Protein AF-A0A962UBZ0-F1 (afdb_monomer)

Structure (mmCIF, N/CA/C/O backbone):
data_AF-A0A962UBZ0-F1
#
_entry.id   AF-A0A962UBZ0-F1
#
loop_
_atom_site.group_PDB
_atom_site.id
_atom_site.type_symbol
_atom_site.label_atom_id
_atom_site.label_alt_id
_atom_site.label_comp_id
_atom_site.label_asym_id
_atom_site.label_entity_id
_atom_site.label_seq_id
_atom_site.pdbx_PDB_ins_code
_atom_site.Cartn_x
_atom_site.Cartn_y
_atom_site.Cartn_z
_atom_site.occupancy
_atom_site.B_iso_or_equiv
_atom_site.auth_seq_id
_atom_site.auth_comp_id
_atom_site.auth_asym_id
_atom_site.auth_atom_id
_atom_site.pdbx_PDB_model_num
ATOM 1 N N . MET A 1 1 ? -13.978 -8.454 31.607 1.00 45.16 1 MET A N 1
ATOM 2 C CA . MET A 1 1 ? -12.953 -7.425 31.320 1.00 45.16 1 MET A CA 1
ATOM 3 C C . MET A 1 1 ? -13.563 -6.474 30.303 1.00 45.16 1 MET A C 1
ATOM 5 O O . MET A 1 1 ? -14.082 -6.992 29.320 1.00 45.16 1 MET A O 1
ATOM 9 N N . PRO A 1 2 ? -13.625 -5.152 30.535 1.00 50.81 2 PRO A N 1
ATOM 10 C CA . PRO A 1 2 ? -14.175 -4.253 29.533 1.00 50.81 2 PRO A CA 1
ATOM 11 C C . PRO A 1 2 ? -13.177 -4.148 28.376 1.00 50.81 2 PRO A C 1
ATOM 13 O O . PRO A 1 2 ? -11.977 -3.988 28.586 1.00 50.81 2 PRO A O 1
ATOM 16 N N . PHE A 1 3 ? -13.693 -4.308 27.164 1.00 55.50 3 PHE A N 1
ATOM 17 C CA . PHE A 1 3 ? -12.979 -4.110 25.912 1.00 55.50 3 PHE A CA 1
ATOM 18 C C . PHE A 1 3 ? -12.637 -2.617 25.821 1.00 55.50 3 PHE A C 1
ATOM 20 O O . PHE A 1 3 ? -13.520 -1.794 25.593 1.00 55.50 3 PHE A O 1
ATOM 27 N N . THR A 1 4 ? -11.394 -2.237 26.115 1.00 60.00 4 THR A N 1
ATOM 28 C CA . THR A 1 4 ? -10.941 -0.854 25.927 1.00 60.00 4 THR A CA 1
ATOM 29 C C . THR A 1 4 ? -10.832 -0.621 24.420 1.00 60.00 4 THR A C 1
ATOM 31 O O . THR A 1 4 ? -10.020 -1.308 23.802 1.00 60.00 4 THR A O 1
ATOM 34 N N . PRO A 1 5 ? -11.608 0.296 23.810 1.00 54.78 5 PRO A N 1
ATOM 35 C CA . PRO A 1 5 ? -11.477 0.588 22.386 1.00 54.78 5 PRO A CA 1
ATOM 36 C C . PRO A 1 5 ? -10.057 1.106 22.151 1.00 54.78 5 PRO A C 1
ATOM 38 O O . PRO A 1 5 ? -9.665 2.125 22.737 1.00 54.78 5 PRO A O 1
ATOM 41 N N . GLU A 1 6 ? -9.245 0.390 21.370 1.00 63.41 6 GLU A N 1
ATOM 42 C CA . GLU A 1 6 ? -7.943 0.928 20.986 1.00 63.41 6 GLU A CA 1
ATOM 43 C C . GLU A 1 6 ? -8.225 2.169 20.141 1.00 63.41 6 GLU A C 1
ATOM 45 O O . GLU A 1 6 ? -8.979 2.118 19.171 1.00 63.41 6 GLU A O 1
ATOM 50 N N . LYS A 1 7 ? -7.640 3.316 20.514 1.00 60.44 7 LYS A N 1
ATOM 51 C CA . LYS A 1 7 ? -7.817 4.546 19.737 1.00 60.44 7 LYS A CA 1
ATOM 52 C C . LYS A 1 7 ? -7.517 4.267 18.260 1.00 60.44 7 LYS A C 1
ATOM 54 O O . LYS A 1 7 ? -6.496 3.637 17.968 1.00 60.44 7 LYS A O 1
ATOM 59 N N . PRO A 1 8 ? -8.341 4.778 17.336 1.00 57.12 8 PRO A N 1
ATOM 60 C CA . PRO A 1 8 ? -8.100 4.588 15.921 1.00 57.12 8 PRO A CA 1
ATOM 61 C C . PRO A 1 8 ? -6.747 5.171 15.529 1.00 57.12 8 PRO A C 1
ATOM 63 O O . PRO A 1 8 ? -6.446 6.339 15.790 1.00 57.12 8 PRO A O 1
ATOM 66 N N . AR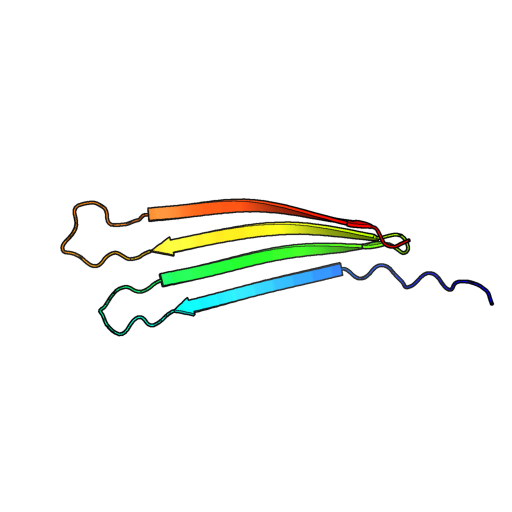G A 1 9 ? -5.910 4.325 14.930 1.00 65.62 9 ARG A N 1
ATOM 67 C CA . ARG A 1 9 ? -4.555 4.674 14.503 1.00 65.62 9 ARG A CA 1
ATOM 68 C C . ARG A 1 9 ? -4.540 4.848 12.992 1.00 65.62 9 ARG A C 1
ATOM 70 O O . ARG A 1 9 ? -4.820 3.902 12.258 1.00 65.62 9 ARG A O 1
ATOM 77 N N . TYR A 1 10 ? -4.206 6.057 12.550 1.00 68.44 10 TYR A N 1
ATOM 78 C CA . TYR A 1 10 ? -3.930 6.345 11.148 1.00 68.44 10 TYR A CA 1
ATOM 79 C C . TYR A 1 10 ? -2.572 5.773 10.773 1.00 68.44 10 TYR A C 1
ATOM 81 O O . TYR A 1 10 ? -1.584 5.969 11.481 1.00 68.44 10 TYR A O 1
ATOM 89 N N . LEU A 1 11 ? -2.538 5.070 9.653 1.00 65.69 11 LEU A N 1
ATOM 90 C CA . LEU A 1 11 ? -1.355 4.371 9.184 1.00 65.69 11 LEU A CA 1
ATOM 91 C C . LEU A 1 11 ? -1.044 4.849 7.771 1.00 65.69 11 LEU A C 1
ATOM 93 O O . LEU A 1 11 ? -1.716 4.462 6.818 1.00 65.69 11 LEU A O 1
ATOM 97 N N . LEU A 1 12 ? -0.062 5.745 7.667 1.00 71.12 12 LEU A N 1
ATOM 98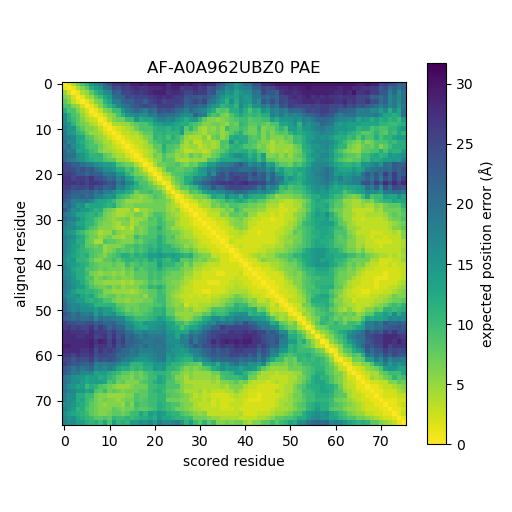 C CA . LEU A 1 12 ? 0.510 6.188 6.400 1.00 71.12 12 LEU A CA 1
ATOM 99 C C . LEU A 1 12 ? 1.728 5.322 6.101 1.00 71.12 12 LEU A C 1
ATOM 101 O O . LEU A 1 12 ? 2.667 5.272 6.897 1.00 71.12 12 LEU A O 1
ATOM 105 N N . TYR A 1 13 ? 1.722 4.678 4.942 1.00 68.75 13 TYR A N 1
ATOM 106 C CA . TYR A 1 13 ? 2.827 3.836 4.515 1.00 68.75 13 TYR A CA 1
ATOM 107 C C . TYR A 1 13 ? 3.276 4.195 3.111 1.00 68.75 13 TYR A C 1
ATOM 109 O O . TYR A 1 13 ? 2.456 4.308 2.201 1.00 68.75 13 TYR A O 1
ATOM 117 N N . VAL A 1 14 ? 4.589 4.349 2.950 1.00 72.19 14 VAL A N 1
ATOM 118 C CA . VAL A 1 14 ? 5.249 4.544 1.661 1.00 72.19 14 VAL A CA 1
ATOM 119 C C . VAL A 1 14 ? 6.342 3.495 1.545 1.00 72.19 14 VAL A C 1
ATOM 121 O O . VAL A 1 14 ? 7.272 3.470 2.349 1.00 72.19 14 VAL A O 1
ATOM 124 N N . PHE A 1 15 ? 6.223 2.625 0.550 1.00 72.56 15 PHE A N 1
ATOM 125 C CA . PHE A 1 15 ? 7.219 1.611 0.239 1.00 72.56 15 PHE A CA 1
ATOM 126 C C . PHE A 1 15 ? 7.793 1.883 -1.142 1.00 72.56 15 PHE A C 1
ATOM 128 O O . PHE A 1 15 ? 7.044 1.987 -2.112 1.00 72.56 15 PHE A O 1
ATOM 135 N N . VAL A 1 16 ? 9.118 1.987 -1.226 1.00 73.19 16 VAL A N 1
ATOM 136 C CA . VAL A 1 16 ? 9.851 2.146 -2.484 1.00 73.19 16 VAL A CA 1
ATOM 137 C C . VAL A 1 16 ? 10.740 0.925 -2.660 1.00 73.19 16 VAL A C 1
ATOM 139 O O . VAL A 1 16 ? 11.600 0.652 -1.825 1.00 73.19 16 VAL A O 1
ATOM 142 N N . PHE A 1 17 ? 10.538 0.202 -3.754 1.00 66.56 17 PHE A N 1
ATOM 143 C CA . PHE A 1 17 ? 11.330 -0.962 -4.121 1.00 66.56 17 PHE A CA 1
ATOM 144 C C . PHE A 1 17 ? 12.079 -0.676 -5.414 1.00 66.56 17 PHE A C 1
ATOM 146 O O . PHE A 1 17 ? 11.482 -0.310 -6.427 1.00 66.56 17 PHE A O 1
ATOM 153 N N . LYS A 1 18 ? 13.398 -0.867 -5.380 1.00 69.31 18 LYS A N 1
ATOM 154 C CA . LYS A 1 18 ? 14.271 -0.807 -6.551 1.00 69.31 18 LYS A CA 1
ATOM 155 C C . LYS A 1 18 ? 14.872 -2.190 -6.752 1.00 69.31 18 LYS A C 1
ATOM 157 O O . LYS A 1 18 ? 15.661 -2.636 -5.925 1.00 69.31 18 LYS A O 1
ATOM 162 N N . ASN A 1 19 ? 14.485 -2.868 -7.829 1.00 61.16 19 ASN A N 1
ATOM 163 C CA . ASN A 1 19 ? 15.072 -4.157 -8.182 1.00 61.16 19 ASN A CA 1
ATOM 164 C C . ASN A 1 19 ? 16.234 -3.912 -9.145 1.00 61.16 19 ASN A C 1
ATOM 166 O O . ASN A 1 19 ? 16.032 -3.431 -10.260 1.00 61.16 19 ASN A O 1
ATOM 170 N N . LEU A 1 20 ? 17.454 -4.213 -8.692 1.00 59.53 20 LEU A N 1
ATOM 171 C CA . LEU A 1 20 ? 18.644 -4.218 -9.536 1.00 59.53 20 LEU A CA 1
ATOM 172 C C . LEU A 1 20 ? 18.728 -5.590 -10.218 1.00 59.53 20 LEU A C 1
ATOM 174 O O . LEU A 1 20 ? 19.329 -6.523 -9.691 1.00 59.53 20 LEU A O 1
ATOM 178 N N . VAL A 1 21 ? 18.089 -5.743 -11.376 1.00 58.91 21 VAL A N 1
ATOM 179 C CA . VAL A 1 21 ? 18.425 -6.864 -12.260 1.00 58.91 21 VAL A CA 1
ATOM 180 C C . VAL A 1 21 ? 19.769 -6.517 -12.894 1.00 58.91 21 VAL A C 1
ATOM 182 O O . VAL A 1 21 ? 19.925 -5.435 -13.4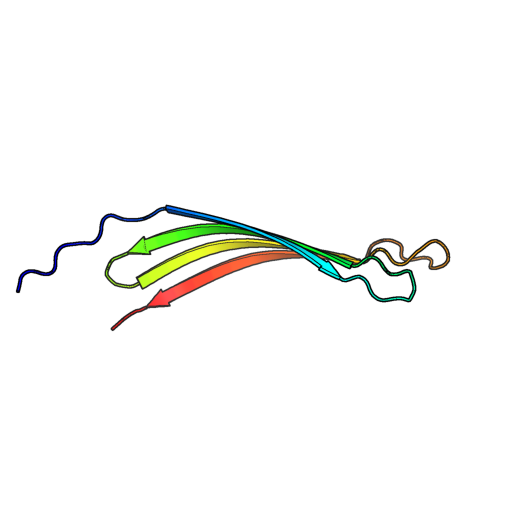54 1.00 58.91 21 VAL A O 1
ATOM 185 N N . PHE A 1 22 ? 20.758 -7.410 -12.797 1.00 54.50 22 PHE A N 1
ATOM 186 C CA . PHE A 1 22 ? 22.140 -7.187 -13.264 1.00 54.50 22 PHE A CA 1
ATOM 187 C C . PHE A 1 22 ? 22.280 -7.093 -14.804 1.00 54.50 22 PHE A C 1
ATOM 189 O O . PHE A 1 22 ? 23.365 -7.211 -15.359 1.00 54.50 22 PHE A O 1
ATOM 196 N N . VAL A 1 23 ? 21.180 -6.846 -15.514 1.00 51.78 23 VAL A N 1
ATOM 197 C CA . VAL A 1 23 ? 21.119 -6.593 -16.954 1.00 51.78 23 VAL A CA 1
ATOM 198 C C . VAL A 1 23 ? 20.240 -5.361 -17.150 1.00 51.78 23 VAL A C 1
ATOM 200 O O . VAL A 1 23 ? 19.062 -5.512 -17.414 1.00 51.78 23 VAL A O 1
ATOM 203 N N . GLN A 1 24 ? 20.805 -4.169 -16.910 1.00 53.53 24 GLN A N 1
ATOM 204 C CA . GLN A 1 24 ? 20.363 -2.800 -17.282 1.00 53.53 24 GLN A CA 1
ATOM 205 C C . GLN A 1 24 ? 18.880 -2.364 -17.129 1.00 53.53 24 GLN A C 1
ATOM 207 O O . GLN A 1 24 ? 18.588 -1.189 -17.320 1.00 53.53 24 GLN A O 1
ATOM 212 N N . SER A 1 25 ? 17.945 -3.224 -16.739 1.00 58.44 25 SER A N 1
ATOM 213 C CA . SER A 1 25 ? 16.526 -2.914 -16.603 1.00 58.44 25 SER A CA 1
ATOM 214 C C . SER A 1 25 ? 16.246 -2.445 -15.183 1.00 58.44 25 SER A C 1
ATOM 216 O O . SER A 1 25 ? 16.102 -3.241 -14.249 1.00 58.44 25 SER A O 1
ATOM 218 N N . LEU A 1 26 ? 1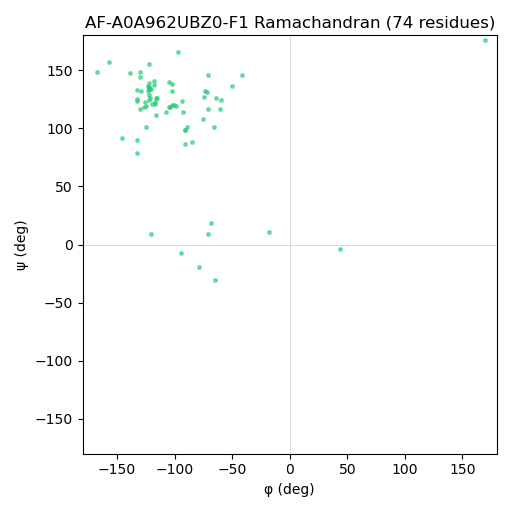6.181 -1.126 -15.009 1.00 63.22 26 LEU A N 1
ATOM 219 C CA . LEU A 1 26 ? 15.793 -0.527 -13.744 1.00 63.22 26 LEU A CA 1
ATOM 220 C C . LEU A 1 26 ? 14.278 -0.673 -13.562 1.00 63.22 26 LEU A C 1
ATOM 222 O O . LEU A 1 26 ? 13.485 0.011 -14.202 1.00 63.22 26 LEU A O 1
ATOM 226 N N . THR A 1 27 ? 13.866 -1.552 -12.649 1.00 66.12 27 THR A N 1
ATOM 227 C CA . THR A 1 27 ? 12.463 -1.640 -12.224 1.00 66.12 27 THR A CA 1
ATOM 228 C C . THR A 1 27 ? 12.298 -0.921 -10.898 1.00 66.12 27 THR A C 1
ATOM 230 O O . THR A 1 27 ? 12.912 -1.312 -9.897 1.00 66.12 27 THR A O 1
ATOM 233 N N . TRP A 1 28 ? 11.444 0.099 -10.869 1.00 69.62 28 TRP A N 1
ATOM 234 C CA . TRP A 1 28 ? 11.066 0.765 -9.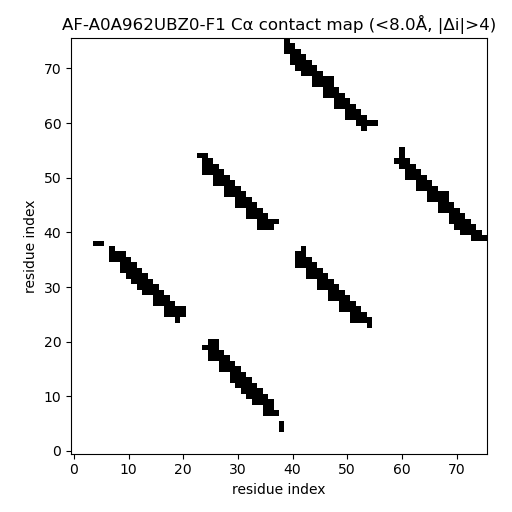631 1.00 69.62 28 TRP A CA 1
ATOM 235 C C . TRP A 1 28 ? 9.571 0.614 -9.374 1.00 69.62 28 TRP A C 1
ATOM 237 O O . TRP A 1 28 ? 8.735 0.648 -10.279 1.00 69.62 28 TRP A O 1
ATOM 247 N N . GLN A 1 29 ? 9.237 0.403 -8.107 1.00 75.19 29 GLN A N 1
ATOM 248 C CA . GLN A 1 29 ? 7.860 0.292 -7.656 1.00 75.19 29 GLN A CA 1
ATOM 249 C C . GLN A 1 29 ? 7.688 1.176 -6.427 1.00 75.19 29 GLN A C 1
ATOM 251 O O . GLN A 1 29 ? 8.508 1.129 -5.510 1.00 75.19 29 GLN A O 1
ATOM 256 N N . VAL A 1 30 ? 6.623 1.969 -6.404 1.00 78.50 30 VAL A N 1
ATOM 257 C CA . VAL A 1 30 ? 6.212 2.730 -5.226 1.00 78.50 30 VAL A CA 1
ATOM 258 C C . VAL A 1 30 ? 4.782 2.367 -4.863 1.00 78.50 30 VAL A C 1
ATOM 260 O O . VAL A 1 30 ? 3.905 2.240 -5.718 1.00 78.50 30 VAL A O 1
ATOM 263 N N . LEU A 1 31 ? 4.546 2.180 -3.575 1.00 80.56 31 LEU A N 1
ATOM 264 C CA . LEU A 1 31 ? 3.226 1.984 -3.005 1.00 80.56 31 LEU A CA 1
ATOM 265 C C . LEU A 1 31 ? 3.047 3.022 -1.909 1.00 80.56 31 LEU A C 1
ATOM 267 O O . LEU A 1 31 ? 3.841 3.057 -0.972 1.00 80.56 31 LEU A O 1
ATOM 271 N N . ALA A 1 32 ? 2.009 3.839 -2.022 1.00 83.25 32 ALA A N 1
ATOM 272 C CA . ALA A 1 32 ? 1.628 4.791 -0.990 1.00 83.25 32 ALA A CA 1
ATOM 273 C C . ALA A 1 32 ? 0.194 4.506 -0.556 1.00 83.25 32 ALA A C 1
ATOM 275 O O . ALA A 1 32 ? -0.666 4.289 -1.404 1.00 83.25 32 ALA A O 1
ATOM 276 N N . GLY A 1 33 ? -0.086 4.496 0.742 1.00 83.31 33 GLY A N 1
ATOM 277 C CA . GLY A 1 33 ? -1.439 4.233 1.217 1.00 83.31 33 GLY A CA 1
ATOM 278 C C . GLY A 1 33 ? -1.729 4.774 2.601 1.00 83.31 33 GLY A C 1
ATOM 279 O O . GLY A 1 33 ? -0.822 4.995 3.403 1.00 83.31 33 GLY A O 1
ATOM 280 N N . ILE A 1 34 ? -3.020 4.969 2.851 1.00 86.69 34 ILE A N 1
ATOM 281 C CA . ILE A 1 34 ? -3.585 5.360 4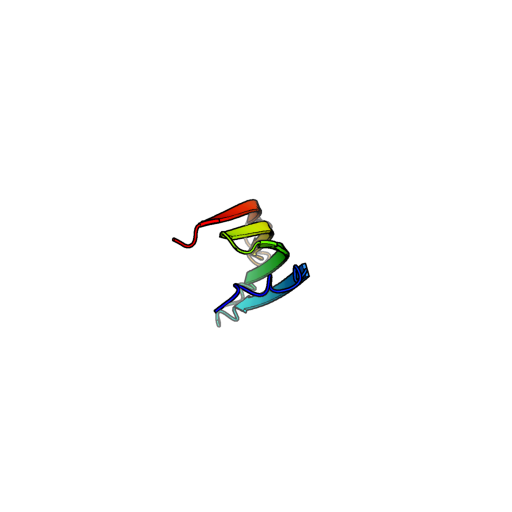.135 1.00 86.69 34 ILE A CA 1
ATOM 282 C C . ILE A 1 34 ? -4.528 4.268 4.629 1.00 86.69 34 ILE A C 1
ATOM 284 O O . ILE A 1 34 ? -5.313 3.702 3.869 1.00 86.69 34 ILE A O 1
ATOM 288 N N . GLY A 1 35 ? -4.445 3.963 5.916 1.00 85.25 35 GLY A N 1
ATOM 289 C CA . GLY A 1 35 ? -5.296 2.981 6.569 1.00 85.25 35 GLY A CA 1
ATOM 290 C C . GLY A 1 35 ? -5.922 3.524 7.838 1.00 85.25 35 GLY A C 1
ATOM 291 O O . GLY A 1 35 ? -5.319 4.334 8.547 1.00 85.25 35 GLY A O 1
ATOM 292 N N . TYR A 1 36 ? -7.124 3.034 8.117 1.00 81.94 36 TYR A N 1
ATOM 293 C CA . TYR A 1 36 ? -7.819 3.219 9.372 1.00 81.94 36 TYR A CA 1
ATOM 294 C C . TYR A 1 36 ? -8.133 1.859 9.985 1.00 81.94 36 TYR A C 1
ATOM 296 O O . TYR A 1 36 ? -8.712 0.973 9.352 1.00 81.94 36 TYR A O 1
ATOM 304 N N . ARG A 1 37 ? -7.749 1.713 11.247 1.00 84.25 37 ARG A N 1
ATOM 305 C CA . ARG A 1 37 ? -7.998 0.516 12.038 1.00 84.25 37 ARG A CA 1
ATOM 306 C C . ARG A 1 37 ? -9.165 0.762 12.985 1.00 84.25 37 ARG A C 1
ATOM 308 O O . ARG A 1 37 ? -9.097 1.658 13.824 1.00 84.25 37 ARG A O 1
ATOM 315 N N . PHE A 1 38 ? -10.210 -0.039 12.825 1.00 80.88 38 PHE A N 1
ATOM 316 C CA . PHE A 1 38 ? -11.356 -0.135 13.718 1.00 80.88 38 PHE A CA 1
ATOM 317 C C . PHE A 1 38 ? -11.170 -1.316 14.679 1.00 80.88 38 PHE A C 1
ATOM 319 O O . PHE A 1 38 ? -10.353 -2.208 14.452 1.00 80.88 38 PHE A O 1
ATOM 326 N N . ASP A 1 39 ? -11.981 -1.358 15.731 1.00 82.38 39 ASP A N 1
ATOM 327 C CA . ASP A 1 39 ? -11.977 -2.474 16.682 1.00 82.38 39 ASP A CA 1
ATOM 328 C C . ASP A 1 39 ? -12.429 -3.801 16.043 1.00 82.38 39 ASP A C 1
ATOM 330 O O . ASP A 1 39 ? -11.964 -4.871 16.424 1.00 82.38 39 ASP A O 1
ATOM 334 N N . TRP A 1 40 ? -13.310 -3.728 15.041 1.00 82.88 40 TRP A N 1
ATOM 335 C CA . TRP A 1 40 ? -13.886 -4.882 14.340 1.00 82.88 40 TRP A CA 1
ATOM 336 C C . TRP A 1 40 ? -13.130 -5.268 13.055 1.00 82.88 40 TRP A C 1
ATOM 338 O O . TRP A 1 40 ? -13.430 -6.287 12.429 1.00 82.88 40 TRP A O 1
ATOM 348 N N . GLY A 1 41 ? -12.160 -4.460 12.621 1.00 85.44 41 GLY A N 1
ATOM 349 C CA . GLY A 1 41 ? -11.498 -4.664 11.337 1.00 85.44 41 GLY A CA 1
ATOM 350 C C . GLY A 1 41 ? -10.595 -3.515 10.904 1.00 85.44 41 GLY A C 1
ATOM 351 O O . GLY A 1 41 ? -10.515 -2.475 11.545 1.00 85.44 41 GLY A O 1
ATOM 352 N N . ASP A 1 42 ? -9.906 -3.691 9.786 1.00 89.25 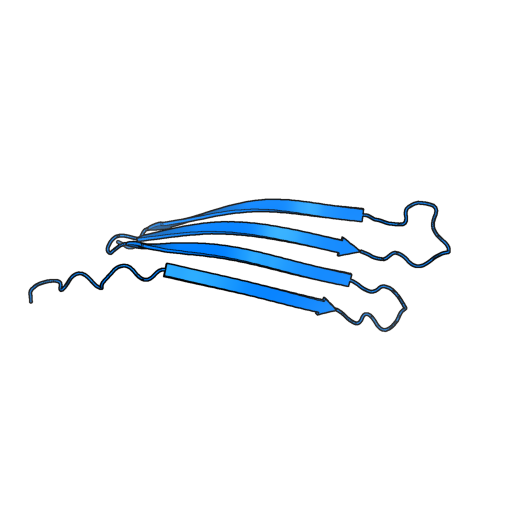42 ASP A N 1
ATOM 353 C CA . ASP A 1 42 ? -8.997 -2.705 9.212 1.00 89.25 42 ASP A CA 1
ATOM 354 C C . ASP A 1 42 ? -9.453 -2.370 7.788 1.00 89.25 42 ASP A C 1
ATOM 356 O O . ASP A 1 42 ? -9.755 -3.268 7.003 1.00 89.25 42 ASP A O 1
ATOM 360 N N . VAL A 1 43 ? -9.475 -1.086 7.436 1.00 89.62 43 VAL A N 1
ATOM 361 C CA . VAL A 1 43 ? -9.735 -0.628 6.066 1.00 89.62 43 VAL A CA 1
ATOM 362 C C . VAL A 1 43 ? -8.562 0.223 5.614 1.00 89.62 43 VAL A C 1
ATOM 364 O O . VAL A 1 43 ? -8.131 1.126 6.330 1.00 89.62 43 VAL A O 1
ATOM 367 N N . SER A 1 44 ? -8.037 -0.031 4.422 1.00 89.25 44 SER A N 1
ATOM 368 C CA . SER A 1 44 ? -6.982 0.791 3.841 1.00 89.25 44 SER A CA 1
ATOM 369 C C . SER A 1 44 ? -7.187 1.034 2.357 1.00 89.25 44 SER A C 1
ATOM 371 O O . SER A 1 44 ? -7.737 0.213 1.624 1.00 89.25 44 SER A O 1
ATOM 373 N N . LEU A 1 45 ? -6.742 2.207 1.925 1.00 89.81 45 LEU A N 1
ATOM 374 C CA . LEU A 1 45 ? -6.674 2.607 0.536 1.00 89.81 45 LEU A CA 1
ATOM 375 C C . LEU A 1 45 ? -5.216 2.904 0.211 1.00 89.81 45 LEU A C 1
ATOM 377 O O . LEU A 1 45 ? -4.586 3.768 0.819 1.00 89.81 45 LEU A O 1
ATOM 381 N N . ALA A 1 46 ? -4.687 2.189 -0.764 1.00 86.88 46 ALA A N 1
ATOM 382 C CA . ALA A 1 46 ? -3.355 2.385 -1.289 1.00 86.88 46 ALA A CA 1
ATOM 383 C C . ALA A 1 46 ? -3.415 2.663 -2.787 1.00 86.88 46 ALA A C 1
ATOM 385 O O . ALA A 1 46 ? -4.345 2.269 -3.483 1.00 86.88 46 ALA A O 1
ATOM 386 N N . TYR A 1 47 ? -2.402 3.337 -3.297 1.00 85.19 47 TYR A N 1
ATOM 387 C CA . TYR A 1 47 ? -2.167 3.520 -4.711 1.00 85.19 47 TYR A CA 1
ATOM 388 C C . TYR A 1 47 ? -0.789 2.963 -5.032 1.00 85.19 47 TYR A C 1
ATOM 390 O O . TYR A 1 47 ? 0.211 3.332 -4.407 1.00 85.19 47 TYR A O 1
ATOM 398 N N . ARG A 1 48 ? -0.746 2.028 -5.982 1.00 85.69 48 ARG A N 1
ATOM 399 C CA . ARG A 1 48 ? 0.496 1.400 -6.429 1.00 85.69 48 ARG A CA 1
ATOM 400 C C . ARG A 1 48 ? 0.894 1.952 -7.781 1.00 85.69 48 ARG A C 1
ATOM 402 O O . ARG A 1 48 ? 0.049 2.099 -8.660 1.00 85.69 48 ARG A O 1
ATOM 409 N N . TYR A 1 49 ? 2.185 2.181 -7.952 1.00 78.75 49 TYR A N 1
ATOM 410 C CA . TYR A 1 49 ? 2.778 2.584 -9.211 1.00 78.75 49 TYR A CA 1
ATOM 411 C C . TYR A 1 49 ? 4.008 1.722 -9.491 1.00 78.75 49 TYR A C 1
ATOM 413 O O . TYR A 1 49 ? 4.907 1.597 -8.659 1.00 78.75 49 TYR A O 1
ATOM 421 N N . LEU A 1 50 ? 4.020 1.092 -10.657 1.00 76.94 50 LEU A N 1
ATOM 422 C CA . LEU A 1 50 ? 5.075 0.220 -11.144 1.00 76.94 50 LEU A CA 1
ATOM 423 C C . LEU A 1 50 ? 5.522 0.741 -12.498 1.00 76.94 50 LEU A C 1
ATOM 425 O O . LEU A 1 50 ? 4.711 0.761 -13.419 1.00 76.94 50 LEU A O 1
ATOM 429 N N . LYS A 1 51 ? 6.792 1.128 -12.619 1.00 68.44 51 LYS A N 1
ATOM 430 C CA . LYS A 1 51 ? 7.387 1.494 -13.903 1.00 68.44 51 LYS A CA 1
ATOM 431 C C . LYS A 1 51 ? 8.580 0.600 -14.218 1.00 68.44 51 LYS A C 1
ATOM 433 O O . LYS A 1 51 ? 9.444 0.363 -13.366 1.00 68.44 51 LYS A O 1
ATOM 438 N N . TRP A 1 52 ? 8.598 0.118 -15.454 1.00 62.69 52 TRP A N 1
ATOM 439 C CA . TRP A 1 52 ? 9.726 -0.579 -16.057 1.00 62.69 52 TRP A CA 1
ATOM 440 C C . TRP A 1 52 ? 10.423 0.357 -17.031 1.00 62.69 52 TRP A C 1
ATOM 442 O O . TRP A 1 52 ? 9.805 0.780 -18.002 1.00 62.69 52 TRP A O 1
ATOM 452 N N . ASP A 1 53 ? 11.691 0.654 -16.761 1.00 62.09 53 ASP A N 1
ATOM 453 C CA . ASP A 1 53 ? 12.561 1.350 -17.704 1.00 62.09 53 ASP A CA 1
ATOM 454 C C . ASP A 1 53 ? 13.242 0.288 -18.585 1.00 62.09 53 ASP A C 1
ATOM 456 O O . ASP A 1 53 ? 14.131 -0.455 -18.140 1.00 62.09 53 ASP A O 1
ATOM 460 N N . LEU A 1 54 ? 12.719 0.120 -19.801 1.00 56.50 54 LEU A N 1
ATOM 461 C CA . LEU A 1 54 ? 13.253 -0.784 -20.817 1.00 56.50 54 LEU A CA 1
ATOM 462 C C . LEU A 1 54 ? 14.250 0.026 -21.650 1.00 56.50 54 LEU A C 1
ATOM 464 O O . LEU A 1 54 ? 13.869 0.618 -22.648 1.00 56.50 54 LEU A O 1
ATOM 468 N N . GLY A 1 55 ? 15.506 0.092 -21.199 1.00 52.59 55 GLY A N 1
ATOM 469 C CA . GLY A 1 55 ? 16.534 0.981 -21.754 1.00 52.59 55 GLY A CA 1
ATOM 470 C C . GLY A 1 55 ? 16.568 1.104 -23.290 1.00 52.59 55 GLY A C 1
ATOM 471 O O . GLY A 1 55 ? 16.324 0.132 -24.000 1.00 52.59 55 GLY A O 1
ATOM 472 N N . SER A 1 56 ? 16.926 2.318 -23.733 1.00 52.84 56 SER A N 1
ATOM 473 C CA . SER A 1 56 ? 17.037 2.990 -25.056 1.00 52.84 56 SER A CA 1
ATOM 474 C C . SER A 1 56 ? 17.099 2.241 -26.410 1.00 52.84 56 SER A C 1
ATOM 476 O O . SER A 1 56 ? 17.394 2.866 -27.427 1.00 52.84 56 SER A O 1
ATOM 478 N N . SER A 1 57 ? 16.846 0.937 -26.496 1.00 51.16 57 SER A N 1
ATOM 479 C CA . SER A 1 57 ? 16.883 0.138 -27.732 1.00 51.16 57 SER A CA 1
ATOM 480 C C . SER A 1 57 ? 15.546 -0.540 -28.069 1.00 51.16 57 SER A C 1
ATOM 482 O O . SER A 1 57 ? 15.504 -1.368 -28.976 1.00 51.16 57 SER A O 1
ATOM 484 N N . SER A 1 58 ? 14.453 -0.217 -27.367 1.00 45.44 58 SER A N 1
ATOM 485 C CA . SER A 1 58 ? 13.111 -0.754 -27.643 1.00 45.44 58 SER A CA 1
ATOM 486 C C . SER A 1 58 ? 12.098 0.363 -27.933 1.00 45.44 58 SER A C 1
ATOM 488 O O . SER A 1 58 ? 12.090 1.362 -27.233 1.00 45.44 58 SER A O 1
ATOM 490 N N . PRO A 1 59 ? 11.192 0.207 -28.919 1.00 52.41 59 PRO A N 1
ATOM 491 C CA . PRO A 1 59 ? 10.193 1.222 -29.295 1.00 52.41 59 PRO A CA 1
ATOM 492 C C . PRO A 1 59 ? 9.058 1.430 -28.267 1.00 52.41 59 PRO A C 1
ATOM 494 O O . PRO A 1 59 ? 8.071 2.100 -28.564 1.00 52.41 59 PRO A O 1
ATOM 497 N N . ILE A 1 60 ? 9.165 0.830 -27.079 1.00 50.47 60 ILE A N 1
ATOM 498 C CA . ILE A 1 60 ? 8.195 0.917 -25.984 1.00 50.47 60 ILE A CA 1
ATOM 499 C C . ILE A 1 60 ? 8.998 1.221 -24.714 1.00 50.47 60 ILE A C 1
ATOM 501 O O . ILE A 1 60 ? 9.465 0.307 -24.041 1.00 50.47 60 ILE A O 1
ATOM 505 N N . ASP A 1 61 ? 9.180 2.510 -24.431 1.00 52.97 61 ASP A N 1
ATOM 506 C CA . ASP A 1 61 ? 10.052 3.003 -23.351 1.00 52.97 61 ASP A CA 1
ATOM 507 C C . ASP A 1 61 ? 9.419 2.919 -21.948 1.00 52.97 61 ASP A C 1
ATOM 509 O O . ASP A 1 61 ? 10.127 2.946 -20.949 1.00 52.97 61 ASP A O 1
ATOM 513 N N . ASP A 1 62 ? 8.092 2.801 -21.831 1.00 53.50 62 ASP A N 1
ATOM 514 C CA . ASP A 1 62 ? 7.403 2.950 -20.544 1.00 53.50 62 ASP A CA 1
ATOM 515 C C . ASP A 1 62 ? 6.182 2.025 -20.439 1.00 53.50 62 ASP A C 1
ATOM 517 O O . ASP A 1 62 ? 5.057 2.395 -20.784 1.00 53.50 62 ASP A O 1
ATOM 521 N N . ILE A 1 63 ? 6.366 0.816 -19.902 1.00 60.91 63 ILE A N 1
ATOM 522 C CA . ILE A 1 63 ? 5.229 0.015 -19.427 1.00 60.91 63 ILE A CA 1
ATOM 523 C C . ILE A 1 63 ? 5.027 0.355 -17.950 1.00 60.91 63 ILE A C 1
ATOM 525 O O . ILE A 1 63 ? 5.743 -0.118 -17.065 1.00 60.91 63 ILE A O 1
ATOM 529 N N . GLY A 1 64 ? 4.067 1.242 -17.694 1.00 65.44 64 GLY A N 1
ATOM 530 C CA . GLY A 1 64 ? 3.690 1.685 -16.358 1.00 65.44 64 GLY A CA 1
ATOM 531 C C . GLY A 1 64 ? 2.345 1.105 -15.935 1.00 65.44 64 GLY A C 1
ATOM 532 O O . GLY A 1 64 ? 1.318 1.473 -16.498 1.00 65.44 64 GLY A O 1
ATOM 533 N N . PHE A 1 65 ? 2.324 0.246 -14.915 1.00 71.94 65 PHE A N 1
ATOM 534 C CA . PHE A 1 65 ? 1.077 -0.183 -14.280 1.00 71.94 65 PHE A CA 1
ATOM 535 C C . PHE A 1 65 ? 0.852 0.619 -13.010 1.00 71.94 65 PHE A C 1
ATOM 537 O O . PHE A 1 65 ? 1.636 0.561 -12.062 1.00 71.94 65 PHE A O 1
ATOM 544 N N . SER A 1 66 ? -0.256 1.346 -12.976 1.00 79.94 66 SER A N 1
ATOM 545 C CA . SER A 1 66 ? -0.682 2.068 -11.788 1.00 79.94 66 SER A CA 1
ATOM 546 C C . SER A 1 66 ? -2.132 1.770 -11.480 1.00 79.94 66 SER A C 1
ATOM 548 O O . SER A 1 66 ? -2.935 1.548 -12.386 1.00 79.94 66 SER A O 1
ATOM 550 N N . GLY A 1 67 ? -2.458 1.697 -10.195 1.00 84.88 67 GLY A N 1
ATOM 551 C CA . GLY A 1 67 ? -3.809 1.350 -9.799 1.00 84.88 67 GLY A CA 1
ATOM 552 C C . GLY A 1 67 ? -4.099 1.591 -8.325 1.00 84.88 67 GLY A C 1
ATOM 553 O O . GLY A 1 67 ? -3.204 1.447 -7.481 1.00 84.88 67 GLY A O 1
ATOM 554 N N . PRO A 1 68 ? -5.354 1.938 -8.003 1.00 91.06 68 PRO A N 1
ATOM 555 C CA . PRO A 1 68 ? -5.821 1.949 -6.631 1.00 91.06 68 PRO A CA 1
ATOM 556 C C . PRO A 1 68 ? -5.965 0.512 -6.115 1.00 91.06 68 PRO A C 1
ATOM 558 O O . PRO A 1 68 ? -6.333 -0.408 -6.843 1.00 91.06 68 PRO A O 1
ATOM 561 N N . HIS A 1 69 ? -5.690 0.333 -4.833 1.00 88.25 69 HIS A N 1
ATOM 562 C CA . HIS A 1 69 ? -5.849 -0.902 -4.090 1.00 88.25 69 HIS A CA 1
ATOM 563 C C . HIS A 1 69 ? -6.633 -0.587 -2.818 1.00 88.25 69 HIS A C 1
ATOM 565 O O . HIS A 1 69 ? -6.174 0.177 -1.974 1.00 88.25 69 HIS A O 1
ATOM 571 N N . LEU A 1 70 ? -7.825 -1.163 -2.693 1.00 91.75 70 LEU A N 1
ATOM 572 C CA . LEU A 1 70 ? -8.633 -1.091 -1.481 1.00 91.75 70 LEU A CA 1
ATOM 573 C C . LEU A 1 70 ? -8.505 -2.41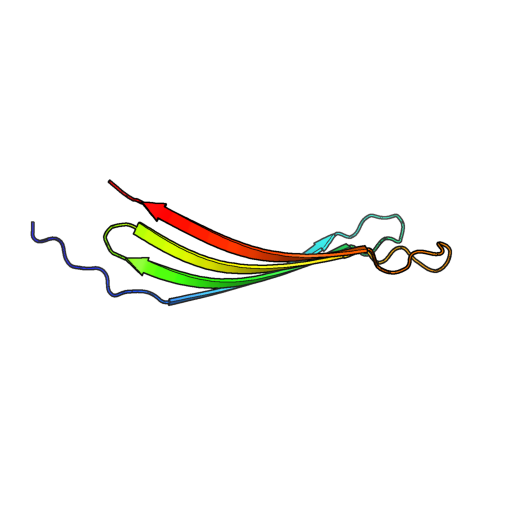8 -0.736 1.00 91.75 70 LEU A C 1
ATOM 575 O O . LEU A 1 70 ? -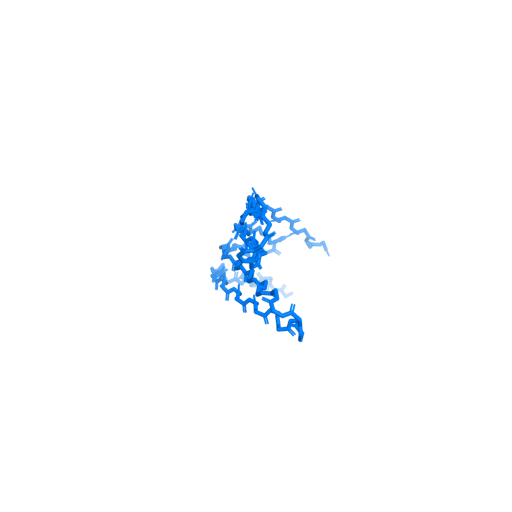8.664 -3.482 -1.333 1.00 91.75 70 LEU A O 1
ATOM 579 N N . THR A 1 71 ? -8.242 -2.360 0.562 1.00 89.88 71 THR A N 1
ATOM 580 C CA . THR A 1 71 ? -8.192 -3.530 1.435 1.00 89.88 71 THR A CA 1
ATOM 581 C C . THR A 1 71 ? -9.194 -3.354 2.568 1.00 89.88 71 THR A C 1
ATOM 583 O O . THR A 1 71 ? -9.256 -2.295 3.189 1.00 89.88 71 THR A O 1
ATOM 586 N N . ALA A 1 72 ? -9.967 -4.401 2.847 1.00 90.75 72 ALA A N 1
ATOM 587 C CA . ALA A 1 72 ? -10.845 -4.485 4.005 1.00 90.75 72 ALA A CA 1
ATOM 588 C C . ALA A 1 72 ? -10.634 -5.842 4.682 1.00 90.75 72 ALA A C 1
ATOM 590 O O . ALA A 1 72 ? -10.774 -6.887 4.046 1.00 90.75 72 ALA A O 1
ATOM 591 N N . THR A 1 73 ? -10.287 -5.815 5.962 1.00 89.94 73 THR A N 1
ATOM 592 C CA . THR A 1 73 ? -10.010 -6.993 6.782 1.00 89.94 73 THR A CA 1
ATOM 593 C C . THR A 1 73 ? -10.967 -6.995 7.959 1.00 89.94 73 THR A C 1
ATOM 595 O O . THR A 1 73 ? -11.012 -6.028 8.711 1.00 89.94 73 THR A O 1
ATOM 598 N N . PHE A 1 74 ? -11.702 -8.085 8.152 1.00 88.56 74 PHE A N 1
ATOM 599 C CA . PHE A 1 74 ? -12.611 -8.261 9.285 1.00 88.56 74 PHE A CA 1
ATOM 600 C C . PHE A 1 74 ? -11.957 -9.181 10.317 1.00 88.56 74 PHE A C 1
ATOM 602 O O . PHE A 1 74 ? -11.317 -10.166 9.946 1.00 88.56 74 PHE A O 1
ATOM 609 N N . ARG A 1 75 ? -12.087 -8.852 11.604 1.00 81.81 75 ARG A N 1
ATOM 610 C CA . ARG A 1 75 ? -11.592 -9.675 12.715 1.00 81.81 75 ARG A CA 1
ATOM 611 C C . ARG A 1 75 ? -12.801 -10.104 13.549 1.00 81.81 75 ARG A C 1
ATOM 613 O O . ARG A 1 75 ? -13.554 -9.239 13.989 1.00 81.81 75 ARG A O 1
ATOM 620 N N . PHE A 1 76 ? -12.991 -11.413 13.707 1.00 79.25 76 PHE A N 1
ATOM 621 C CA . PHE A 1 76 ? -14.075 -12.030 14.483 1.00 79.25 76 PHE A CA 1
ATOM 622 C C . PHE A 1 76 ? -13.509 -12.693 15.737 1.00 79.25 76 PHE A C 1
ATOM 624 O O . PHE A 1 76 ? -12.379 -13.229 15.636 1.00 79.25 76 PHE A O 1
#

Nearest PDB structures (foldseek):
  8b0f-assembly1_B  TM=4.139E-01  e=5.073E+00  Homo sapiens
  8b0g-assembly1_D  TM=2.373E-01  e=8.317E+00  Homo sapiens

Secondary structure (DSSP, 8-state):
---PPPPP-EEEEEEEEEEE-SSS-EEEEEEEEEEEEETTEEEEEEEEEEEEE--SSSS--EEEEEEEEEEEEE--

Mean predicted aligned error: 11.17 Å

pLDDT: mean 70.98, std 13.7, range [45.16, 91.75]

Foldseek 3Di:
DDDDWDPKDKDWDWDWDWDDDVPPKTKIKIKTKIKIDGPFWIKIKIKIKIWIQPPDPDPCGTDIDIDIDIDIGGDD

Radius of gyration: 18.5 Å; Cα contacts (8 Å, |Δi|>4): 150; chains: 1; bounding box: 36×18×61 Å

Solvent-accessible surface area (backbone atoms only — not comparable to full-atom values): 4526 Å² total; per-residue (Å²): 130,86,84,74,79,69,75,72,51,80,44,80,48,78,48,78,48,75,50,83,51,98,69,80,40,51,34,42,35,42,38,41,31,46,30,47,42,54,95,57,27,38,41,33,47,31,42,38,40,37,42,41,42,46,62,99,81,49,102,64,58,70,62,66,55,68,49,80,44,80,46,77,48,80,58,134

Sequence (76 aa):
MPFTPEKPRYLLYVFVFKNLVFVQSLTWQVLAGIGYRFDWGDVSLAYRYLKWDLGSSSPIDDIGFSGPHLTATFRF